Protein AF-X1R6N0-F1 (afdb_monomer_lite)

Secondary structure (DSSP, 8-state):
-EEEEEETTEEEEEEE--SSSSSSHHHHHHHHHHHHHHHTT-SEEEE---TT-HHHHHHHHHTT----

Foldseek 3Di:
DWDWDADPLEIEGADQDDPDPPPCPSVVVVVVVVVVSVVVVRPYYYYDDDPPPVVVVVVCVVVVDDDD

Sequence (68 aa):
MIIYDIIDDEYEIVSLNSLKENIGIGTALLKEIERISTLQGCKRLWAITTNDNIDALRFYQKKGFKIV

pLDDT: mean 90.71, std 5.19, range [72.69, 96.19]

Radius of gyration: 11.78 Å; chains: 1; bounding box: 25×25×29 Å

InterPro domains:
  IPR000182 GNAT domain [PF00583] (23-65)
  IPR000182 GNAT domain [PS51186] (1-68)
  IPR016181 Acyl-CoA N-acyltransferase [SSF55729] (22-68)

Structure (mmCIF, N/CA/C/O backbone):
data_AF-X1R6N0-F1
#
_entry.id   AF-X1R6N0-F1
#
loop_
_atom_site.group_PDB
_atom_site.id
_atom_site.type_symbol
_atom_site.label_atom_id
_atom_site.label_alt_id
_atom_site.label_comp_id
_atom_site.label_asym_id
_atom_site.label_entity_id
_atom_site.label_seq_id
_atom_site.pdbx_PDB_ins_code
_atom_site.Cartn_x
_atom_site.Cartn_y
_atom_site.Cartn_z
_atom_site.occupancy
_atom_site.B_iso_or_equiv
_atom_site.auth_seq_id
_atom_site.auth_comp_id
_atom_site.auth_asym_id
_atom_site.auth_atom_id
_atom_site.pdbx_PDB_model_num
ATOM 1 N N . MET A 1 1 ? -3.808 8.058 -11.791 1.00 87.94 1 MET A N 1
ATOM 2 C CA . MET A 1 1 ? -5.168 7.939 -11.251 1.00 87.94 1 MET A CA 1
ATOM 3 C C . MET A 1 1 ? -5.159 6.852 -10.199 1.00 87.94 1 MET A C 1
ATOM 5 O O . MET A 1 1 ? -4.503 5.837 -10.408 1.00 87.94 1 MET A O 1
ATOM 9 N N . ILE A 1 2 ? -5.832 7.092 -9.081 1.00 91.94 2 ILE A N 1
ATOM 10 C CA . ILE A 1 2 ? -6.039 6.097 -8.033 1.00 91.94 2 ILE A CA 1
ATOM 11 C C . ILE A 1 2 ? -7.543 5.948 -7.824 1.00 91.94 2 ILE A C 1
ATOM 13 O O . ILE A 1 2 ? -8.256 6.951 -7.809 1.00 91.94 2 ILE A O 1
ATOM 17 N N . ILE A 1 3 ? -8.004 4.708 -7.737 1.00 94.44 3 ILE A N 1
ATOM 18 C CA . ILE A 1 3 ? -9.375 4.334 -7.404 1.00 94.44 3 ILE A CA 1
ATOM 19 C C . ILE A 1 3 ? -9.284 3.532 -6.115 1.00 94.44 3 ILE A C 1
ATOM 21 O O . ILE A 1 3 ? -8.458 2.621 -6.014 1.00 94.44 3 ILE A O 1
ATOM 25 N N . TYR A 1 4 ? -10.108 3.899 -5.144 1.00 95.00 4 TYR A N 1
ATOM 26 C CA . TYR A 1 4 ? -10.185 3.227 -3.861 1.00 95.00 4 TYR A CA 1
ATOM 27 C C . TYR A 1 4 ? -11.640 3.073 -3.430 1.00 95.00 4 TYR A C 1
ATOM 29 O O . TYR A 1 4 ? -12.494 3.842 -3.875 1.00 95.00 4 TYR A O 1
ATOM 37 N N . ASP A 1 5 ? -11.882 2.095 -2.570 1.00 95.69 5 ASP A N 1
ATOM 38 C CA . ASP A 1 5 ? -13.161 1.877 -1.903 1.00 95.69 5 ASP A CA 1
ATOM 39 C C . ASP A 1 5 ? -12.985 1.942 -0.380 1.00 95.69 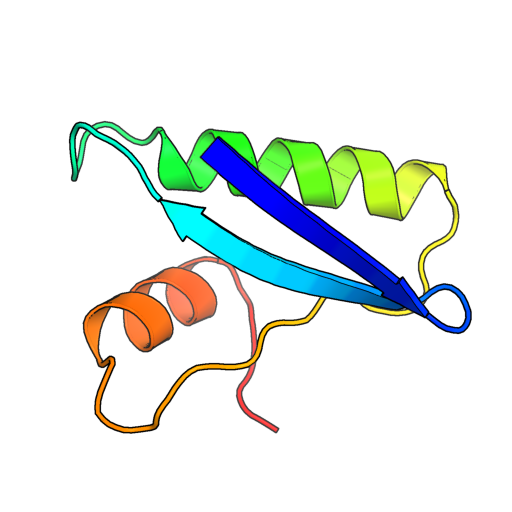5 ASP A C 1
ATOM 41 O O . ASP A 1 5 ? -11.864 1.802 0.123 1.00 95.69 5 ASP A O 1
ATOM 45 N N . ILE A 1 6 ? -14.074 2.205 0.343 1.00 94.94 6 ILE A N 1
ATOM 46 C CA . ILE A 1 6 ? -14.083 2.303 1.807 1.00 94.94 6 ILE A CA 1
ATOM 47 C C . ILE A 1 6 ? -15.108 1.322 2.370 1.00 94.94 6 ILE A C 1
ATOM 49 O O . ILE A 1 6 ? -16.308 1.471 2.140 1.00 94.94 6 ILE A O 1
ATOM 53 N N . ILE A 1 7 ? -14.636 0.358 3.159 1.00 93.12 7 ILE A N 1
ATOM 54 C CA . ILE A 1 7 ? -15.457 -0.689 3.777 1.00 93.12 7 ILE A CA 1
ATOM 55 C C . ILE A 1 7 ? -15.034 -0.818 5.244 1.00 93.12 7 ILE A C 1
ATOM 57 O O . ILE A 1 7 ? -13.865 -1.058 5.522 1.00 93.12 7 ILE A O 1
ATOM 61 N N . ASP A 1 8 ? -15.958 -0.633 6.192 1.00 93.06 8 ASP A N 1
ATOM 62 C CA . ASP A 1 8 ? -15.713 -0.778 7.644 1.00 93.06 8 ASP A CA 1
ATOM 63 C C . ASP A 1 8 ? -14.524 0.042 8.213 1.00 93.06 8 ASP A C 1
ATOM 65 O O . ASP A 1 8 ? -13.821 -0.379 9.142 1.00 93.06 8 ASP A O 1
ATOM 69 N N . ASP A 1 9 ? -14.324 1.255 7.687 1.00 92.69 9 ASP A N 1
ATOM 70 C CA . ASP A 1 9 ? -13.176 2.146 7.953 1.00 92.69 9 ASP A CA 1
ATOM 71 C C . ASP A 1 9 ? -11.823 1.608 7.446 1.00 92.69 9 ASP A C 1
ATOM 73 O O . ASP A 1 9 ? -10.756 2.079 7.855 1.00 92.69 9 ASP A O 1
ATOM 77 N N . GLU A 1 10 ? -11.847 0.626 6.549 1.00 94.88 10 GLU A N 1
ATOM 78 C CA . GLU A 1 10 ? -10.695 0.156 5.789 1.00 94.88 10 GLU A CA 1
ATOM 79 C C . GLU A 1 10 ? -10.742 0.701 4.365 1.00 94.88 10 GLU A C 1
ATOM 81 O O . GLU A 1 10 ? -11.804 0.858 3.768 1.00 94.88 10 GLU A O 1
ATOM 86 N N . TYR A 1 11 ? -9.569 1.016 3.829 1.00 96.19 11 TYR A N 1
ATOM 87 C CA . TYR A 1 11 ? -9.418 1.601 2.507 1.00 96.19 11 TYR A CA 1
ATOM 88 C C . TYR A 1 11 ? -8.755 0.576 1.595 1.00 96.19 11 TYR A C 1
ATOM 90 O O . TYR A 1 11 ? -7.599 0.201 1.810 1.00 96.19 11 TYR A O 1
ATOM 98 N N . GLU A 1 12 ? -9.473 0.154 0.561 1.00 95.62 12 GLU A N 1
ATOM 99 C CA . GLU A 1 12 ? -8.951 -0.743 -0.463 1.00 95.62 12 GLU A CA 1
ATOM 100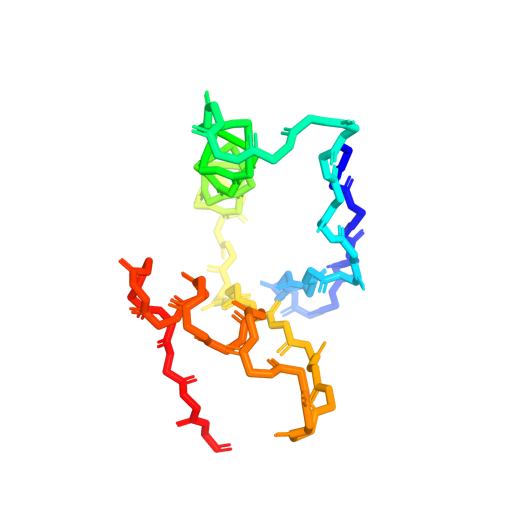 C C . GLU A 1 12 ? -8.514 0.065 -1.683 1.00 95.62 12 GLU A C 1
ATOM 102 O O . GLU A 1 12 ? -9.303 0.795 -2.276 1.00 95.62 12 GLU A O 1
ATOM 107 N N . ILE A 1 13 ? -7.261 -0.082 -2.108 1.00 95.19 13 ILE A N 1
ATOM 108 C CA . ILE A 1 13 ? -6.793 0.435 -3.392 1.00 95.19 13 ILE A CA 1
ATOM 109 C C . ILE A 1 13 ? -7.218 -0.556 -4.477 1.00 95.19 13 ILE A C 1
ATOM 111 O O . ILE A 1 13 ? -6.538 -1.550 -4.723 1.00 95.19 13 ILE A O 1
ATOM 115 N N . VAL A 1 14 ? -8.322 -0.241 -5.153 1.00 93.88 14 VAL A N 1
ATOM 116 C CA . VAL A 1 14 ? -8.871 -1.043 -6.256 1.00 93.88 14 VAL A CA 1
ATOM 117 C C . VAL A 1 14 ? -7.981 -0.954 -7.495 1.00 93.88 14 VAL A C 1
ATOM 119 O O . VAL A 1 14 ? -7.762 -1.934 -8.204 1.00 93.88 14 VAL A O 1
ATOM 122 N N . SER A 1 15 ? -7.455 0.237 -7.794 1.00 90.31 15 SER A N 1
ATOM 123 C CA . SER A 1 15 ? -6.544 0.419 -8.923 1.00 90.31 15 SER A CA 1
ATOM 124 C C . SER A 1 15 ? -5.649 1.637 -8.737 1.00 90.31 15 SER A C 1
ATOM 126 O O . SER A 1 15 ? -6.098 2.709 -8.330 1.00 90.31 15 SER A O 1
ATOM 128 N N . LEU A 1 16 ? -4.371 1.493 -9.084 1.00 89.69 16 LEU A N 1
ATOM 129 C CA . LEU A 1 16 ? -3.393 2.574 -9.097 1.00 89.69 16 LEU A CA 1
ATOM 130 C C . LEU A 1 16 ? -2.652 2.528 -10.429 1.00 89.69 16 LEU A C 1
ATOM 132 O O . LEU A 1 16 ? -1.783 1.689 -10.637 1.00 89.69 16 LEU A O 1
ATOM 136 N N . ASN A 1 17 ? -2.978 3.467 -11.316 1.00 83.06 17 ASN A N 1
ATOM 137 C CA . ASN A 1 17 ? -2.414 3.523 -12.663 1.00 83.06 17 ASN A CA 1
ATOM 138 C C . ASN A 1 17 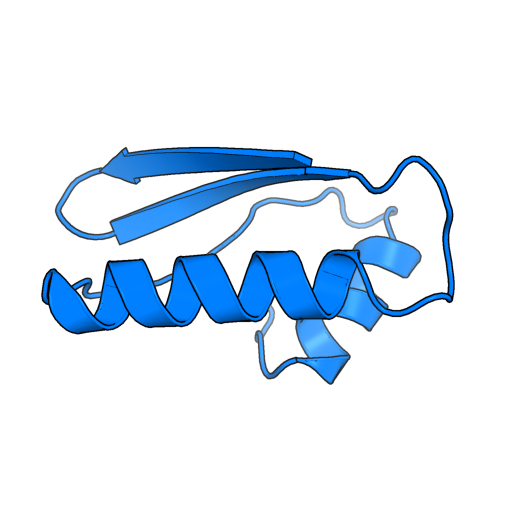? -1.771 4.888 -12.923 1.00 83.06 17 ASN A C 1
ATOM 140 O O . ASN A 1 17 ? -2.357 5.939 -12.638 1.00 83.06 17 ASN A O 1
ATOM 144 N N . SER A 1 18 ? -0.588 4.905 -13.533 1.00 78.94 18 SER A N 1
ATOM 145 C CA . SER A 1 18 ? 0.058 6.125 -14.029 1.00 78.94 18 SER A CA 1
ATOM 146 C C . SER A 1 18 ? 0.276 6.040 -15.535 1.00 78.94 18 SER A C 1
ATOM 148 O O . SER A 1 18 ? 0.896 5.095 -15.997 1.00 78.94 18 SER A O 1
ATOM 150 N N . LEU A 1 19 ? -0.156 7.059 -16.287 1.00 74.12 19 LEU A N 1
ATOM 151 C CA . LEU A 1 19 ? 0.034 7.133 -17.749 1.00 74.12 19 LEU A CA 1
ATOM 152 C C . LEU A 1 19 ? 1.513 7.183 -18.174 1.00 74.12 19 LEU A C 1
ATOM 154 O O . LEU A 1 19 ? 1.837 6.940 -19.331 1.00 74.12 19 LEU A O 1
ATOM 158 N N . LYS A 1 20 ? 2.404 7.545 -17.247 1.00 72.69 20 LYS A N 1
ATOM 159 C CA . LYS A 1 20 ? 3.856 7.521 -17.417 1.00 72.69 20 LYS A CA 1
ATOM 160 C C . LYS A 1 20 ? 4.475 6.841 -16.206 1.00 72.69 20 LYS A C 1
ATOM 162 O O . LYS A 1 20 ? 4.332 7.326 -15.081 1.00 72.69 20 LYS A O 1
ATOM 167 N N . GLU A 1 21 ? 5.154 5.734 -16.451 1.00 74.19 21 GLU A N 1
ATOM 168 C CA . GLU A 1 21 ? 5.866 4.974 -15.429 1.00 74.19 21 GLU A CA 1
ATOM 169 C C . GLU A 1 21 ? 7.192 5.651 -15.043 1.00 74.19 21 GLU A C 1
ATOM 171 O O . GLU A 1 21 ? 7.693 6.528 -15.745 1.00 74.19 21 GLU A O 1
ATOM 176 N N . ASN A 1 22 ? 7.764 5.256 -13.902 1.00 74.69 22 ASN A N 1
ATOM 177 C CA . ASN A 1 22 ? 9.109 5.641 -13.438 1.00 74.69 22 ASN A CA 1
ATOM 178 C C . ASN A 1 22 ? 9.390 7.139 -13.202 1.00 74.69 22 ASN A C 1
ATOM 180 O O . ASN A 1 22 ? 10.526 7.511 -12.928 1.00 74.69 22 ASN A O 1
ATOM 184 N N . ILE A 1 23 ? 8.365 7.994 -13.196 1.00 83.50 23 ILE A N 1
ATOM 185 C CA . ILE A 1 23 ? 8.496 9.426 -12.856 1.00 83.50 23 ILE A CA 1
ATOM 186 C C . ILE A 1 23 ? 7.914 9.794 -11.481 1.00 83.50 23 ILE A C 1
ATOM 188 O O . ILE A 1 23 ? 7.746 10.963 -11.155 1.00 83.50 23 ILE A O 1
ATOM 192 N N . GLY A 1 24 ? 7.571 8.797 -10.660 1.00 84.56 24 GLY A N 1
ATOM 193 C CA . GLY A 1 24 ? 7.128 9.009 -9.276 1.00 84.56 24 GLY A CA 1
ATOM 194 C C . GLY A 1 24 ? 5.634 9.296 -9.078 1.00 84.56 24 GLY A C 1
ATOM 195 O O . GLY A 1 24 ? 5.203 9.381 -7.929 1.00 84.56 24 GLY A O 1
ATOM 196 N N . ILE A 1 25 ? 4.821 9.353 -10.143 1.00 88.94 25 ILE A N 1
ATOM 197 C CA . ILE A 1 25 ? 3.364 9.590 -10.041 1.00 88.94 25 ILE A CA 1
ATOM 198 C C . ILE A 1 25 ? 2.688 8.567 -9.123 1.00 88.94 25 ILE A C 1
ATOM 200 O O . ILE A 1 25 ? 1.933 8.956 -8.238 1.00 88.94 25 ILE A O 1
ATOM 204 N N . GLY A 1 26 ? 2.987 7.273 -9.277 1.00 89.25 26 GLY A N 1
ATOM 205 C CA . GLY A 1 26 ? 2.400 6.241 -8.416 1.00 89.25 26 GLY A CA 1
ATOM 206 C C . GLY A 1 26 ? 2.728 6.444 -6.934 1.00 89.25 26 GLY A C 1
ATOM 207 O O . GLY A 1 26 ? 1.874 6.254 -6.078 1.00 89.25 26 GLY A O 1
ATOM 208 N N . THR A 1 27 ? 3.938 6.926 -6.624 1.00 90.88 27 THR A N 1
ATOM 209 C CA . THR A 1 27 ? 4.326 7.241 -5.239 1.00 90.88 27 THR A CA 1
ATOM 210 C C . THR A 1 27 ? 3.565 8.452 -4.704 1.00 90.88 27 THR A C 1
ATOM 212 O O . THR A 1 27 ? 3.151 8.436 -3.552 1.00 90.88 27 THR A O 1
ATOM 215 N N . ALA A 1 28 ? 3.382 9.496 -5.515 1.00 92.00 28 ALA A N 1
ATOM 216 C CA . ALA A 1 28 ? 2.612 10.670 -5.112 1.00 92.00 28 ALA A CA 1
ATOM 217 C C . ALA A 1 28 ? 1.137 10.323 -4.853 1.00 92.00 28 ALA A C 1
ATOM 219 O O . ALA A 1 28 ? 0.585 10.741 -3.842 1.00 92.00 28 ALA A O 1
ATOM 220 N N . LEU A 1 29 ? 0.529 9.507 -5.722 1.00 92.69 29 LEU A N 1
ATOM 221 C CA . LEU A 1 29 ? -0.847 9.035 -5.548 1.00 92.69 29 LEU A CA 1
ATOM 222 C C . LEU A 1 29 ? -1.008 8.203 -4.272 1.00 92.69 29 LEU A C 1
ATOM 224 O O . LEU A 1 29 ? -1.962 8.410 -3.529 1.00 92.69 29 LEU A O 1
ATOM 228 N N . LEU A 1 30 ? -0.059 7.302 -4.002 1.00 93.56 30 LEU A N 1
ATOM 229 C CA . LEU A 1 30 ? -0.084 6.480 -2.795 1.00 93.56 30 LEU A CA 1
ATOM 230 C C . LEU A 1 30 ? 0.031 7.330 -1.520 1.00 93.56 30 LEU A C 1
ATOM 232 O O . LEU A 1 30 ? -0.743 7.155 -0.588 1.00 93.56 30 LEU A O 1
ATOM 236 N N . LYS A 1 31 ? 0.946 8.306 -1.504 1.00 93.31 31 LYS A N 1
ATOM 237 C CA . LYS 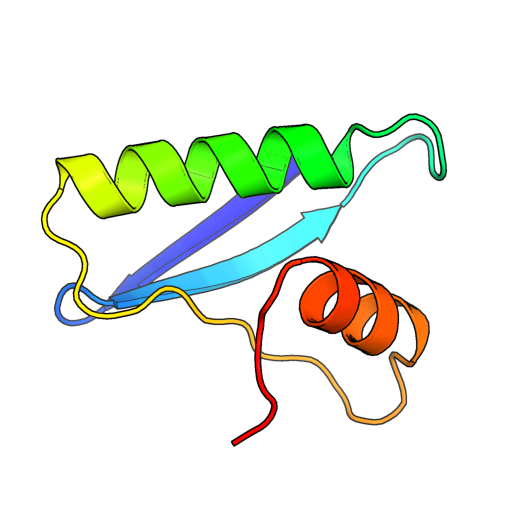A 1 31 ? 1.099 9.226 -0.366 1.00 93.31 31 LYS A CA 1
ATOM 238 C C . LYS A 1 31 ? -0.164 10.035 -0.091 1.00 93.31 31 LYS A C 1
ATOM 240 O O . LYS A 1 31 ? -0.467 10.325 1.061 1.00 93.31 31 LYS A O 1
ATOM 245 N N . GLU A 1 32 ? -0.879 10.429 -1.140 1.00 93.44 32 GLU A N 1
ATOM 246 C CA . GLU A 1 32 ? -2.099 11.209 -0.967 1.00 93.44 32 GLU A CA 1
ATOM 247 C C . GLU A 1 32 ? -3.223 10.369 -0.360 1.00 93.44 32 GLU A C 1
ATOM 249 O O . GLU A 1 32 ? -3.889 10.837 0.563 1.00 93.44 32 GLU A O 1
ATOM 254 N N . ILE A 1 33 ? -3.396 9.113 -0.793 1.00 93.38 33 ILE A N 1
ATOM 255 C CA . ILE A 1 33 ? -4.398 8.245 -0.167 1.00 93.38 33 ILE A CA 1
ATOM 256 C C . ILE A 1 33 ? -4.021 7.884 1.274 1.00 93.38 33 ILE A C 1
ATOM 258 O O . ILE A 1 33 ? -4.897 7.915 2.129 1.00 93.38 33 ILE A O 1
ATOM 262 N N . GLU A 1 34 ? -2.737 7.658 1.576 1.00 94.06 34 GLU A N 1
ATOM 263 C CA . GLU A 1 34 ? -2.250 7.457 2.952 1.00 94.06 34 GLU A CA 1
ATOM 264 C C . GLU A 1 34 ? -2.567 8.661 3.849 1.00 94.06 34 GLU A C 1
ATOM 266 O O . GLU A 1 34 ? -3.003 8.509 4.992 1.00 94.06 34 GLU A O 1
ATOM 271 N N . ARG A 1 35 ? -2.376 9.879 3.332 1.00 94.81 35 ARG A N 1
ATOM 272 C CA . ARG A 1 35 ? -2.697 11.113 4.055 1.00 94.81 35 ARG A CA 1
ATOM 273 C C . ARG A 1 35 ? -4.199 11.222 4.319 1.00 94.81 35 ARG A C 1
ATOM 275 O O . ARG A 1 35 ? -4.592 11.544 5.439 1.00 94.81 35 ARG A O 1
ATOM 282 N N . ILE A 1 36 ? -5.028 10.964 3.306 1.00 93.31 36 ILE A N 1
ATOM 283 C CA . ILE A 1 36 ? -6.493 11.012 3.419 1.00 93.31 36 ILE A CA 1
ATOM 284 C C . ILE A 1 36 ? -6.983 9.962 4.418 1.00 93.31 36 ILE A C 1
ATOM 286 O O . ILE A 1 36 ? -7.732 10.305 5.329 1.00 93.31 36 ILE A O 1
ATOM 290 N N . SER A 1 37 ? -6.531 8.715 4.289 1.00 92.62 37 SER A N 1
ATOM 291 C CA . SER A 1 37 ? -6.956 7.615 5.153 1.00 92.62 37 SER A CA 1
ATOM 292 C C . SER A 1 37 ? -6.553 7.869 6.609 1.00 92.62 37 SER A C 1
ATOM 294 O O . SER A 1 37 ? -7.363 7.689 7.513 1.00 92.62 37 SER A O 1
ATOM 296 N N . THR A 1 38 ? -5.343 8.387 6.846 1.00 92.25 38 THR A N 1
ATOM 297 C CA . THR A 1 38 ? -4.874 8.745 8.195 1.00 92.25 38 THR A CA 1
ATOM 298 C C . THR A 1 38 ? -5.737 9.836 8.830 1.00 92.25 38 THR A C 1
ATOM 300 O O . THR A 1 38 ? -6.115 9.724 9.993 1.00 92.25 38 THR A O 1
ATOM 303 N N . LEU A 1 39 ? -6.086 10.883 8.074 1.00 93.75 39 LEU A N 1
ATOM 304 C CA . LEU A 1 39 ? -6.930 11.975 8.578 1.00 93.75 39 LEU A CA 1
ATOM 305 C C . LEU A 1 39 ? -8.363 11.532 8.894 1.00 93.75 39 LEU A C 1
ATOM 307 O O . LEU A 1 39 ? -9.011 12.150 9.733 1.00 93.75 39 LEU A O 1
ATOM 311 N N . GLN A 1 40 ? -8.845 10.481 8.234 1.00 92.56 40 GLN A N 1
ATOM 312 C CA . GLN A 1 40 ? -10.181 9.918 8.436 1.00 92.56 40 GLN A CA 1
ATOM 313 C C . GLN A 1 40 ? -10.210 8.807 9.500 1.00 92.56 40 GLN A C 1
ATOM 315 O O . GLN A 1 40 ? -11.254 8.206 9.721 1.00 92.56 40 GLN A O 1
ATOM 320 N N . GLY A 1 41 ? -9.088 8.523 10.175 1.00 90.81 41 GLY A N 1
ATOM 321 C CA . GLY A 1 41 ? -9.033 7.480 11.206 1.00 90.81 41 GLY A CA 1
ATOM 322 C C . GLY A 1 41 ? -9.125 6.055 10.653 1.00 90.81 41 GLY A C 1
ATOM 323 O O . GLY A 1 41 ? -9.568 5.153 11.361 1.00 90.81 41 GLY A O 1
ATOM 324 N N . CYS A 1 42 ? -8.707 5.851 9.401 1.00 92.06 42 CYS A N 1
ATOM 325 C CA . CYS A 1 42 ? -8.690 4.549 8.742 1.00 92.06 42 CYS A CA 1
ATOM 326 C C . CYS A 1 42 ? -7.926 3.503 9.566 1.00 92.06 42 CYS A C 1
ATOM 328 O O . CYS A 1 42 ? -6.801 3.744 10.014 1.00 92.06 42 CYS A O 1
ATOM 330 N N . LYS A 1 43 ? -8.518 2.314 9.714 1.00 93.00 43 LYS A N 1
ATOM 331 C CA . LYS A 1 43 ? -7.908 1.183 10.431 1.00 93.00 43 LYS A CA 1
ATOM 332 C C . LYS A 1 43 ? -6.804 0.525 9.613 1.00 93.00 43 LYS A C 1
ATOM 334 O O . LYS A 1 43 ? -5.810 0.056 10.169 1.00 93.00 43 LYS A O 1
ATOM 339 N N . ARG A 1 44 ? -6.992 0.461 8.292 1.00 93.56 44 ARG A N 1
ATOM 340 C CA . ARG A 1 44 ? -6.117 -0.274 7.380 1.00 93.56 44 ARG A CA 1
ATOM 341 C C . ARG A 1 44 ? -6.221 0.240 5.949 1.00 93.56 44 ARG A C 1
ATOM 343 O O . ARG A 1 44 ? -7.308 0.308 5.391 1.00 93.56 44 ARG A O 1
ATOM 350 N N . LEU A 1 45 ? -5.071 0.493 5.330 1.00 94.94 45 LEU A N 1
ATOM 351 C CA . LEU A 1 45 ? -4.940 0.686 3.886 1.00 94.94 45 LEU A CA 1
ATOM 352 C C . LEU A 1 45 ? -4.383 -0.600 3.264 1.00 94.94 45 LEU A C 1
ATOM 354 O O . LEU A 1 45 ? -3.346 -1.101 3.707 1.00 94.94 45 LEU A O 1
ATOM 358 N N . TRP A 1 46 ? -5.060 -1.154 2.264 1.00 95.31 46 TRP A N 1
ATOM 359 C CA . TRP A 1 46 ? -4.685 -2.426 1.645 1.00 95.31 46 TRP A CA 1
ATOM 360 C C . TRP A 1 46 ? -5.024 -2.452 0.149 1.00 95.31 46 TRP A C 1
ATOM 362 O O . TRP A 1 46 ? -5.618 -1.517 -0.375 1.00 95.31 46 TRP A O 1
ATOM 372 N N . ALA A 1 47 ? -4.563 -3.478 -0.565 1.00 94.31 47 ALA A N 1
ATOM 373 C CA . ALA A 1 47 ? -4.805 -3.662 -1.994 1.00 94.31 47 ALA A CA 1
ATOM 374 C C . ALA A 1 47 ? -4.825 -5.158 -2.319 1.00 94.31 47 ALA A C 1
ATOM 376 O O . ALA A 1 47 ? -4.053 -5.919 -1.726 1.00 94.31 47 ALA A O 1
ATOM 377 N N . ILE A 1 48 ? -5.645 -5.567 -3.286 1.00 92.94 48 ILE A N 1
ATOM 378 C CA . ILE A 1 48 ? -5.590 -6.908 -3.877 1.00 92.94 48 ILE A CA 1
ATOM 379 C C . ILE A 1 48 ? -4.817 -6.827 -5.187 1.00 92.94 48 ILE A C 1
ATOM 381 O O . ILE A 1 48 ? -5.048 -5.958 -6.025 1.00 92.94 48 ILE A O 1
ATOM 385 N N . THR A 1 49 ? -3.893 -7.760 -5.389 1.00 91.62 49 THR A N 1
ATOM 386 C CA . THR A 1 49 ? -3.248 -7.957 -6.684 1.00 91.62 49 THR A CA 1
ATOM 387 C C . THR A 1 49 ? -3.081 -9.442 -6.951 1.00 91.62 49 THR A C 1
ATOM 389 O O . THR A 1 49 ? -3.069 -10.254 -6.025 1.00 91.62 49 THR A O 1
ATOM 392 N N . THR A 1 50 ? -2.993 -9.813 -8.220 1.00 89.75 50 THR A N 1
ATOM 393 C CA . THR A 1 50 ? -2.747 -11.194 -8.616 1.00 89.75 50 THR A CA 1
ATOM 394 C C . THR A 1 50 ? -1.276 -11.546 -8.375 1.00 89.75 50 THR A C 1
ATOM 396 O O . THR A 1 50 ? -0.389 -10.702 -8.503 1.00 89.75 50 THR A O 1
ATOM 399 N N . ASN A 1 51 ? -0.994 -12.799 -8.007 1.00 89.12 51 ASN A N 1
ATOM 400 C CA . ASN A 1 51 ? 0.360 -13.243 -7.632 1.00 89.12 51 ASN A CA 1
ATOM 401 C C . ASN A 1 51 ? 1.404 -13.090 -8.755 1.00 89.12 51 ASN A C 1
ATOM 403 O O . ASN A 1 51 ? 2.604 -13.063 -8.489 1.00 89.12 51 ASN A O 1
ATOM 407 N N . ASP A 1 52 ? 0.957 -13.011 -10.004 1.00 91.12 52 ASP A N 1
ATOM 408 C CA . ASP A 1 52 ? 1.771 -12.801 -11.199 1.00 91.12 52 ASP A CA 1
ATOM 409 C C . ASP A 1 52 ? 2.100 -11.321 -11.464 1.00 91.12 52 ASP A C 1
ATOM 411 O O . ASP A 1 52 ? 2.999 -11.029 -12.255 1.00 91.12 52 ASP A O 1
ATOM 415 N N . ASN A 1 53 ? 1.456 -10.377 -10.769 1.00 89.56 53 ASN A N 1
ATOM 416 C CA . ASN A 1 53 ? 1.739 -8.950 -10.895 1.00 89.56 53 ASN A CA 1
ATOM 417 C C . ASN A 1 53 ? 2.961 -8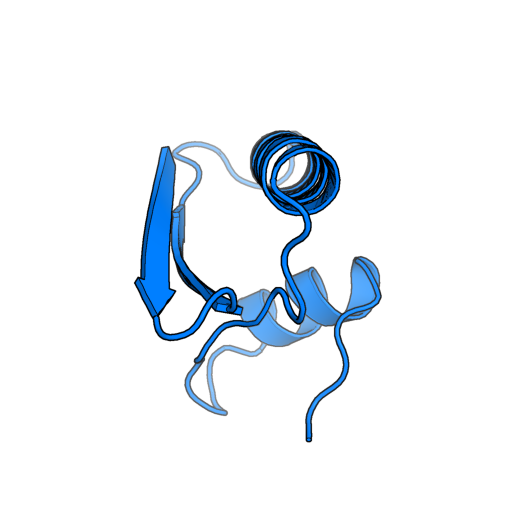.539 -10.055 1.00 89.56 53 ASN A C 1
ATOM 419 O O . ASN A 1 53 ? 2.883 -7.808 -9.063 1.00 89.56 53 ASN A O 1
ATOM 423 N N . ILE A 1 54 ? 4.126 -9.038 -10.468 1.00 90.81 54 ILE A N 1
ATOM 424 C CA . ILE A 1 54 ? 5.412 -8.829 -9.790 1.00 90.81 54 ILE A CA 1
ATOM 425 C C . ILE A 1 54 ? 5.745 -7.335 -9.663 1.00 90.81 54 ILE A C 1
ATOM 427 O O . ILE A 1 54 ? 6.329 -6.922 -8.658 1.00 90.81 54 ILE A O 1
ATOM 431 N N . ASP A 1 55 ? 5.374 -6.515 -10.647 1.00 89.12 55 ASP A N 1
ATOM 432 C CA . ASP A 1 55 ? 5.642 -5.076 -10.620 1.00 89.12 55 ASP A CA 1
ATOM 433 C C . ASP A 1 55 ? 4.809 -4.361 -9.554 1.00 89.12 55 ASP A C 1
ATOM 435 O O . ASP A 1 55 ? 5.368 -3.578 -8.778 1.00 89.12 55 ASP A O 1
ATOM 439 N N . ALA A 1 56 ? 3.516 -4.685 -9.434 1.00 88.81 56 ALA A N 1
ATOM 440 C CA . ALA A 1 56 ? 2.681 -4.182 -8.347 1.00 88.81 56 ALA A CA 1
ATOM 441 C C . ALA A 1 56 ? 3.204 -4.652 -6.985 1.00 88.81 56 ALA A C 1
ATOM 443 O O . ALA A 1 56 ? 3.388 -3.831 -6.086 1.00 88.81 56 ALA A O 1
ATOM 444 N N . LEU A 1 57 ? 3.526 -5.942 -6.840 1.00 91.62 57 LEU A N 1
ATOM 445 C CA . LEU A 1 57 ? 4.078 -6.489 -5.597 1.00 91.62 57 LEU A CA 1
ATOM 446 C C . LEU A 1 57 ? 5.358 -5.752 -5.177 1.00 91.62 57 LEU A C 1
ATOM 448 O O . LEU A 1 57 ? 5.454 -5.275 -4.046 1.00 91.62 57 LEU A O 1
ATOM 452 N N . ARG A 1 58 ? 6.317 -5.575 -6.097 1.00 91.06 58 ARG A N 1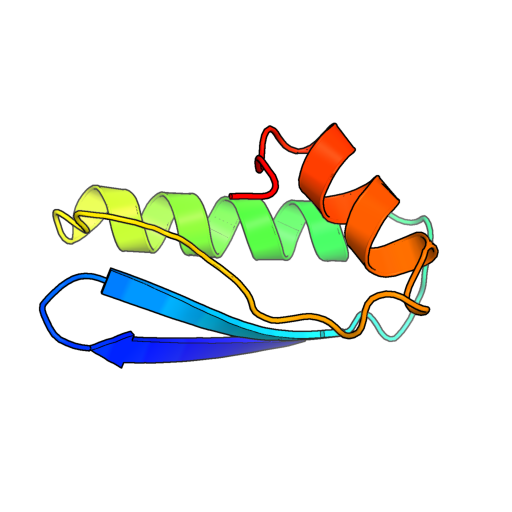
ATOM 453 C CA . ARG A 1 58 ? 7.550 -4.814 -5.834 1.00 91.06 58 ARG A CA 1
ATOM 454 C C . ARG A 1 58 ? 7.262 -3.360 -5.490 1.00 91.06 58 ARG A C 1
ATOM 456 O O . ARG A 1 58 ? 7.933 -2.804 -4.619 1.00 91.06 58 ARG A O 1
ATOM 463 N N . PHE A 1 59 ? 6.320 -2.729 -6.187 1.00 90.69 59 PHE A N 1
ATOM 464 C CA . PHE A 1 59 ? 5.928 -1.350 -5.925 1.00 90.69 59 PHE A CA 1
ATOM 465 C C . PHE A 1 59 ? 5.388 -1.204 -4.501 1.00 90.69 59 PHE A C 1
ATOM 467 O O . PHE A 1 59 ? 5.944 -0.422 -3.732 1.00 90.69 59 PHE A O 1
ATOM 474 N N . TYR A 1 60 ? 4.382 -1.993 -4.122 1.00 92.25 60 TYR A N 1
ATOM 475 C CA . TYR A 1 60 ? 3.753 -1.925 -2.804 1.00 92.25 60 TYR A CA 1
ATOM 476 C C . TYR A 1 60 ? 4.731 -2.294 -1.680 1.00 92.25 60 TYR A C 1
ATOM 478 O O . TYR A 1 60 ? 4.840 -1.560 -0.696 1.00 92.25 60 TYR A O 1
ATOM 486 N N . GLN A 1 61 ? 5.531 -3.352 -1.847 1.00 92.19 61 GLN A N 1
ATOM 487 C CA . GLN A 1 61 ? 6.544 -3.740 -0.857 1.00 92.19 61 GLN A CA 1
ATOM 488 C C . GLN A 1 61 ? 7.594 -2.645 -0.634 1.00 92.19 61 GLN A C 1
ATOM 490 O O . GLN A 1 61 ? 7.930 -2.333 0.509 1.00 92.19 61 GLN A O 1
ATOM 495 N N . LYS A 1 62 ? 8.067 -1.981 -1.700 1.00 92.06 62 LYS A N 1
ATOM 496 C CA . LYS A 1 62 ? 8.977 -0.824 -1.581 1.00 92.06 62 LYS A CA 1
ATOM 497 C C . LYS A 1 62 ? 8.358 0.360 -0.833 1.00 92.06 62 LYS A C 1
ATOM 499 O O . LYS A 1 62 ? 9.093 1.255 -0.420 1.00 92.06 62 LYS A O 1
ATOM 504 N N . LYS A 1 63 ? 7.032 0.401 -0.697 1.00 91.50 63 LYS A N 1
ATOM 505 C CA . LYS A 1 63 ? 6.287 1.431 0.039 1.00 91.50 63 LYS A CA 1
ATOM 506 C C . LYS A 1 63 ? 5.837 0.976 1.426 1.00 91.50 63 LYS A C 1
ATOM 508 O O . LYS A 1 63 ? 5.136 1.716 2.096 1.00 91.50 63 LYS A O 1
ATOM 513 N N . GLY A 1 64 ? 6.293 -0.190 1.887 1.00 91.62 64 GLY A N 1
ATOM 514 C CA . GLY A 1 64 ? 6.049 -0.671 3.249 1.00 91.62 64 GLY A CA 1
ATOM 515 C C . GLY A 1 64 ? 4.810 -1.551 3.404 1.00 91.62 64 GLY A C 1
ATOM 516 O O . GLY A 1 64 ? 4.520 -1.982 4.519 1.00 91.62 64 GLY A O 1
ATOM 517 N N . PHE A 1 65 ? 4.112 -1.870 2.310 1.00 94.12 65 PHE A N 1
ATOM 518 C CA . PHE A 1 65 ? 3.026 -2.847 2.336 1.00 94.12 65 PHE A CA 1
ATOM 519 C C . PHE A 1 65 ? 3.595 -4.249 2.569 1.00 94.12 65 PHE A C 1
ATOM 521 O O . PHE A 1 65 ? 4.685 -4.590 2.099 1.00 94.12 65 PHE A O 1
ATOM 528 N N . LYS A 1 66 ? 2.833 -5.076 3.283 1.00 93.50 66 LYS A N 1
ATOM 529 C CA . LYS A 1 66 ? 3.179 -6.468 3.573 1.00 93.50 66 LYS A CA 1
ATOM 530 C C . LYS A 1 66 ? 2.137 -7.388 2.953 1.00 93.50 66 LYS A C 1
ATOM 532 O O . LYS A 1 66 ? 0.948 -7.092 3.011 1.00 93.50 66 LYS A O 1
ATOM 537 N N . ILE A 1 67 ? 2.610 -8.491 2.381 1.00 91.00 67 ILE A N 1
ATOM 538 C CA . ILE A 1 67 ? 1.751 -9.605 1.972 1.00 91.00 67 ILE A CA 1
ATOM 539 C C . ILE A 1 67 ? 1.317 -10.319 3.257 1.00 91.00 67 ILE A C 1
ATOM 541 O O . ILE A 1 67 ? 2.157 -10.535 4.136 1.00 91.00 67 ILE A O 1
ATOM 545 N N . VAL A 1 68 ? 0.026 -10.626 3.367 1.00 88.56 68 VAL A N 1
ATOM 546 C CA . VAL A 1 68 ? -0.590 -11.336 4.498 1.00 88.56 68 VAL A CA 1
ATOM 547 C C . VAL A 1 68 ? -1.290 -12.595 4.026 1.00 88.56 68 VAL A C 1
ATOM 549 O O . VAL A 1 68 ? -1.715 -12.608 2.849 1.00 88.56 68 VAL A O 1
#

Organism: NCBI:txid412755